Protein AF-A0A924G7X8-F1 (afdb_monomer)

Radius of gyration: 20.96 Å; Cα contacts (8 Å, |Δi|>4): 273; chains: 1; bounding box: 46×42×63 Å

Nearest PDB structures (foldseek):
  7snx-assembly1_A  TM=2.516E-01  e=4.516E-02  Oplophorus gracilirostris
  7snt-assembly2_B  TM=3.690E-01  e=1.046E+00  Oplophorus gracilirostris
  5ibo-assembly2_B  TM=2.591E-01  e=2.349E-01  Oplophorus gracilirostris
  7mjb-assembly1_A  TM=2.246E-01  e=2.231E-01  Oplophorus gracilirostris
  7vsx-assembly1_A  TM=2.845E-01  e=2.386E+00  Oplophorus gracilirostris

Secondary structure (DSSP, 8-state):
-HHHHHHHHHHHHHTS-S-TTTHHHHHHHHHHHHHHHHHHHTT--EEEEEEE-TTSPEEEEEEEEEEE-TTSSEEEEEEE-TTS-EEEEEEEEETTEEEEEEEE-SSEEEEEEEEE-TT--EEEEEEEEEETTTTEEEEEEEEEEE-TTS-EEEEEEEETT-

Mean predicted aligned error: 7.7 Å

Sequence (162 aa):
MKRSLFFILAVFFAMVANAQYYYNDILATEQTNINYKQLRNNKIKKIKAVSKDANNELIDGFSLLQELSNDGKKMQTTTATSDGVNAELTSYYSNDRIVRTEGKSVNVNTIVDYVYDAAGKLQSITSTSSDTIINGYSTEAHIWQYNNKGLPEQMLKIKNGT

Solvent-accessible surface area (backbone atoms only — not comparable to full-atom values): 8961 Å² total; per-residue (Å²): 110,77,72,61,53,53,51,54,54,51,56,61,54,64,72,70,70,82,58,77,75,69,50,49,63,57,52,52,52,49,50,51,24,52,51,53,47,51,32,59,77,69,67,55,44,71,48,77,50,73,44,60,50,99,84,71,46,79,44,83,43,44,39,36,41,36,41,42,43,95,89,53,40,39,33,44,35,43,38,37,37,69,88,70,54,53,39,39,36,40,39,31,40,55,96,77,31,70,39,33,36,42,36,38,44,93,51,41,41,35,40,36,41,45,41,58,50,97,90,66,49,75,37,34,40,40,39,38,38,38,31,70,85,78,72,40,75,48,37,41,35,42,38,52,41,62,45,98,89,68,47,82,73,47,70,51,76,36,50,73,89,97

pLDDT: mean 89.72, std 11.3, range [54.5, 98.75]

Structure (mmCIF, N/CA/C/O backbone):
data_AF-A0A924G7X8-F1
#
_entry.id   AF-A0A924G7X8-F1
#
loop_
_atom_site.group_PDB
_atom_site.id
_atom_site.type_symbol
_atom_site.label_atom_id
_atom_site.label_alt_id
_atom_site.label_comp_id
_atom_site.label_asym_id
_atom_site.label_entity_id
_atom_site.label_seq_id
_atom_site.pdbx_PDB_ins_code
_atom_site.Cartn_x
_atom_site.Cartn_y
_atom_site.Cartn_z
_atom_site.occupancy
_atom_site.B_iso_or_equiv
_atom_site.auth_seq_id
_atom_site.auth_comp_id
_atom_site.auth_asym_id
_atom_site.auth_atom_id
_atom_site.pdbx_PDB_model_num
ATOM 1 N N . MET A 1 1 ? 20.688 -21.396 42.745 1.00 57.75 1 MET A N 1
ATOM 2 C CA . MET A 1 1 ? 20.271 -19.980 42.592 1.00 57.75 1 MET A CA 1
ATOM 3 C C . MET A 1 1 ? 20.485 -19.433 41.179 1.00 57.75 1 MET A C 1
ATOM 5 O O . MET A 1 1 ? 19.496 -19.083 40.556 1.00 57.75 1 MET A O 1
ATOM 9 N N . LYS A 1 2 ? 21.707 -19.416 40.616 1.00 54.50 2 LYS A N 1
ATOM 10 C CA . LYS A 1 2 ? 21.962 -18.832 39.274 1.00 54.50 2 LYS A CA 1
ATOM 11 C C . LYS A 1 2 ? 21.174 -19.488 38.117 1.00 54.50 2 LYS A C 1
ATOM 13 O O . LYS A 1 2 ? 20.688 -18.785 37.242 1.00 54.50 2 LYS A O 1
ATOM 18 N N . ARG A 1 3 ? 20.983 -20.817 38.143 1.00 57.81 3 ARG A N 1
ATOM 19 C CA . ARG A 1 3 ? 20.204 -21.559 37.124 1.00 57.81 3 ARG A CA 1
ATOM 20 C C . ARG A 1 3 ? 18.691 -21.302 37.202 1.00 57.8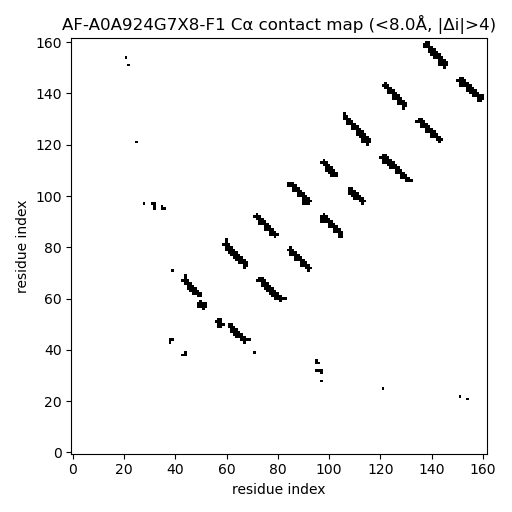1 3 ARG A C 1
ATOM 22 O O . ARG A 1 3 ? 18.038 -21.216 36.173 1.00 57.81 3 ARG A O 1
ATOM 29 N N . SER A 1 4 ? 18.153 -21.112 38.407 1.00 67.25 4 SER A N 1
ATOM 30 C CA . SER A 1 4 ? 16.733 -20.798 38.624 1.00 67.25 4 SER A CA 1
ATOM 31 C C . SER A 1 4 ? 16.386 -19.369 38.192 1.00 67.25 4 SER A C 1
ATOM 33 O O . SER A 1 4 ? 15.307 -19.137 37.664 1.00 67.25 4 SER A O 1
ATOM 35 N N . LEU A 1 5 ? 17.321 -18.423 38.352 1.00 70.81 5 LEU A N 1
ATOM 36 C CA . LEU A 1 5 ? 17.141 -17.033 37.919 1.00 70.81 5 LEU A CA 1
ATOM 37 C C . LEU A 1 5 ? 17.069 -16.910 36.387 1.00 70.81 5 LEU A C 1
ATOM 39 O O . LEU A 1 5 ? 16.258 -16.153 35.865 1.00 70.81 5 LEU A O 1
ATOM 43 N N . PHE A 1 6 ? 17.870 -17.704 35.669 1.00 73.06 6 PHE A N 1
ATOM 44 C CA . PHE A 1 6 ? 17.849 -17.750 34.204 1.00 73.06 6 PHE A CA 1
ATOM 45 C C . PHE A 1 6 ? 16.520 -18.300 33.663 1.00 73.06 6 PHE A C 1
ATOM 47 O O . PHE A 1 6 ? 15.993 -17.798 32.675 1.00 73.06 6 PHE A O 1
ATOM 54 N N . PHE A 1 7 ? 15.938 -19.286 34.354 1.00 73.06 7 PHE A N 1
ATOM 55 C CA . PHE A 1 7 ? 14.643 -19.865 33.993 1.00 73.06 7 PHE A CA 1
ATOM 56 C C . PHE A 1 7 ? 13.487 -18.871 34.179 1.00 73.06 7 PHE A C 1
ATOM 58 O O . PHE A 1 7 ? 12.624 -18.762 33.315 1.00 73.06 7 PHE A O 1
ATOM 65 N N . ILE A 1 8 ? 13.499 -18.092 35.268 1.00 76.31 8 ILE A N 1
ATOM 66 C CA . ILE A 1 8 ? 12.492 -17.047 35.517 1.00 76.31 8 ILE A CA 1
ATOM 67 C C . ILE A 1 8 ? 12.589 -15.940 34.458 1.00 76.31 8 ILE A C 1
ATOM 69 O O . ILE A 1 8 ? 11.570 -15.504 33.928 1.00 76.31 8 ILE A O 1
ATOM 73 N N . LEU A 1 9 ? 13.807 -15.530 34.089 1.00 75.12 9 LEU A N 1
ATOM 74 C CA . LEU A 1 9 ? 14.018 -14.508 33.062 1.00 75.12 9 LEU A CA 1
ATOM 75 C C . LEU A 1 9 ? 13.547 -14.969 31.669 1.00 75.12 9 LEU A C 1
ATOM 77 O O . LEU A 1 9 ? 12.968 -14.181 30.924 1.00 75.12 9 LEU A O 1
ATOM 81 N N . ALA A 1 10 ? 13.730 -16.252 31.340 1.00 72.81 10 ALA A N 1
ATOM 82 C CA . ALA A 1 10 ? 13.258 -16.836 30.084 1.00 72.81 10 ALA A CA 1
ATOM 83 C C . ALA A 1 10 ? 11.719 -16.893 29.990 1.00 72.81 10 ALA A C 1
ATOM 85 O O . ALA A 1 10 ? 11.160 -16.629 28.926 1.00 72.81 10 ALA A O 1
ATOM 86 N N . VAL A 1 11 ? 11.023 -17.168 31.101 1.00 73.56 11 VAL A N 1
ATOM 87 C CA . VAL A 1 11 ? 9.546 -17.184 31.151 1.00 73.56 11 VAL A CA 1
ATOM 88 C C . VAL A 1 11 ? 8.960 -15.780 30.960 1.00 73.56 11 VAL A C 1
ATOM 90 O O . VAL A 1 11 ? 7.969 -15.628 30.248 1.00 73.56 11 VAL A O 1
ATOM 93 N N . PHE A 1 12 ? 9.596 -14.741 31.513 1.00 67.88 12 PHE A N 1
ATOM 94 C CA . PHE A 1 12 ? 9.172 -13.354 31.284 1.00 67.88 12 PHE A CA 1
ATOM 95 C C . PHE A 1 12 ? 9.369 -12.904 29.830 1.00 67.88 12 PHE A C 1
ATOM 97 O O . PHE A 1 12 ? 8.535 -12.167 29.311 1.00 67.88 12 PHE A O 1
ATOM 104 N N . PHE A 1 13 ? 10.417 -13.374 29.146 1.00 65.38 13 PHE A N 1
ATOM 105 C CA . PHE A 1 13 ? 10.652 -13.043 27.735 1.00 65.38 13 PHE A CA 1
ATOM 106 C C . PHE A 1 13 ? 9.656 -13.725 26.785 1.00 65.38 13 PHE A C 1
ATOM 108 O O . PHE A 1 13 ? 9.237 -13.123 25.796 1.00 65.38 13 PHE A O 1
ATOM 115 N N . ALA A 1 14 ? 9.223 -14.950 27.101 1.00 63.50 14 ALA A N 1
ATOM 116 C CA . ALA A 1 14 ? 8.255 -15.689 26.289 1.00 63.50 14 ALA A CA 1
ATOM 117 C C . ALA A 1 14 ? 6.859 -15.032 26.250 1.00 63.50 14 ALA A C 1
ATOM 119 O O . ALA A 1 14 ? 6.125 -15.209 25.280 1.00 63.50 14 ALA A O 1
ATOM 120 N N . MET A 1 15 ? 6.497 -14.231 27.260 1.00 60.06 15 MET A N 1
ATOM 121 C CA . MET A 1 15 ? 5.211 -13.522 27.293 1.00 60.06 15 MET A CA 1
ATOM 122 C C . MET A 1 15 ? 5.153 -12.299 26.361 1.00 60.06 15 MET A C 1
ATOM 124 O O . MET A 1 15 ? 4.061 -11.882 25.984 1.00 60.06 15 MET A O 1
ATOM 128 N N . VAL A 1 16 ? 6.294 -11.737 25.942 1.00 60.91 16 VAL A N 1
ATOM 129 C CA . VAL A 1 16 ? 6.343 -10.489 25.144 1.00 60.91 16 VAL A CA 1
ATOM 130 C C . VAL A 1 16 ? 6.360 -10.755 23.627 1.00 60.91 16 VAL A C 1
ATOM 132 O O . VAL A 1 16 ? 6.211 -9.837 22.826 1.00 60.91 16 VAL A O 1
ATOM 135 N N . ALA A 1 17 ? 6.502 -12.012 23.200 1.00 57.59 17 ALA A N 1
ATOM 136 C CA . ALA A 1 17 ? 6.821 -12.363 21.812 1.00 57.59 17 ALA A CA 1
ATOM 137 C C . ALA A 1 17 ? 5.629 -12.407 20.822 1.00 57.59 17 ALA A C 1
ATOM 139 O O . ALA A 1 17 ? 5.801 -12.841 19.687 1.00 57.59 17 ALA A O 1
ATOM 140 N N . ASN A 1 18 ? 4.423 -11.962 21.196 1.00 55.31 18 ASN A N 1
ATOM 141 C CA . ASN A 1 18 ? 3.189 -12.302 20.460 1.00 55.31 18 ASN A CA 1
ATOM 142 C C . ASN A 1 18 ? 2.531 -11.181 19.624 1.00 55.31 18 ASN A C 1
ATOM 144 O O . ASN A 1 18 ? 1.349 -11.291 19.311 1.00 55.31 18 ASN A O 1
ATOM 148 N N . ALA A 1 19 ? 3.232 -10.110 19.226 1.00 55.47 19 ALA A N 1
ATOM 149 C CA . ALA A 1 19 ? 2.557 -8.995 18.528 1.00 55.47 19 ALA A CA 1
ATOM 150 C C . ALA A 1 19 ? 3.281 -8.387 17.318 1.00 55.47 19 ALA A C 1
ATOM 152 O O . ALA A 1 19 ? 2.784 -7.427 16.734 1.00 55.47 19 ALA A O 1
ATOM 153 N N . GLN A 1 20 ? 4.436 -8.910 16.907 1.00 57.53 20 GLN A N 1
ATOM 154 C CA . GLN A 1 20 ? 5.330 -8.156 16.018 1.00 57.53 20 GLN A CA 1
ATOM 155 C C . GLN A 1 20 ? 4.808 -7.987 14.578 1.00 57.53 20 GLN A C 1
ATOM 157 O O . GLN A 1 20 ? 5.179 -7.032 13.904 1.00 57.53 20 GLN A O 1
ATOM 162 N N . TYR A 1 21 ? 3.896 -8.850 14.122 1.00 59.91 21 TYR A N 1
ATOM 163 C CA . TYR A 1 21 ? 3.389 -8.811 12.746 1.00 59.91 21 TYR A CA 1
ATOM 164 C C . TYR A 1 21 ? 2.291 -7.761 12.509 1.00 59.91 21 TYR A C 1
ATOM 166 O O . TYR A 1 21 ? 2.147 -7.288 11.387 1.00 59.91 21 TYR A O 1
ATOM 174 N N . TYR A 1 22 ? 1.551 -7.345 13.543 1.00 68.12 22 TYR A N 1
ATOM 175 C CA . TYR A 1 22 ? 0.403 -6.433 13.391 1.00 68.12 22 TYR A CA 1
ATOM 176 C C . TYR A 1 22 ? 0.799 -4.958 13.300 1.00 68.12 22 TYR A C 1
ATOM 178 O O . TYR A 1 22 ? 0.030 -4.137 12.803 1.00 68.12 22 TYR A O 1
ATOM 186 N N . TYR A 1 23 ? 1.990 -4.623 13.798 1.00 81.88 23 TYR A N 1
ATOM 187 C CA . TYR A 1 23 ? 2.514 -3.260 13.769 1.00 81.88 23 TYR A CA 1
ATOM 188 C C . TYR A 1 23 ? 3.022 -2.861 12.389 1.00 81.88 23 TYR A C 1
ATOM 190 O O . TYR A 1 23 ? 3.013 -1.674 12.074 1.00 81.88 23 TYR A O 1
ATOM 198 N N . ASN A 1 24 ? 3.445 -3.823 11.565 1.00 87.94 24 ASN A N 1
ATOM 199 C CA . ASN A 1 24 ? 4.026 -3.527 10.258 1.00 87.94 24 ASN A CA 1
ATOM 200 C C . ASN A 1 24 ? 3.050 -2.768 9.363 1.00 87.94 24 ASN A C 1
ATOM 202 O O . ASN A 1 24 ? 3.449 -1.780 8.762 1.00 87.94 24 ASN A O 1
ATOM 206 N N . ASP A 1 25 ? 1.778 -3.157 9.337 1.00 92.12 25 ASP A N 1
ATOM 207 C CA . ASP A 1 25 ? 0.755 -2.465 8.552 1.00 92.12 25 ASP A CA 1
ATOM 208 C C . ASP A 1 25 ? 0.582 -1.009 8.993 1.00 92.12 25 ASP A C 1
ATOM 210 O O . ASP A 1 25 ? 0.581 -0.101 8.160 1.00 92.12 25 ASP A O 1
ATOM 214 N N . ILE A 1 26 ? 0.494 -0.775 10.306 1.00 93.62 26 ILE A N 1
ATOM 215 C CA . ILE A 1 26 ? 0.355 0.568 10.882 1.00 93.62 26 ILE A CA 1
ATOM 216 C C . ILE A 1 26 ? 1.588 1.412 10.539 1.00 93.62 26 ILE A C 1
ATOM 218 O O . ILE A 1 26 ? 1.453 2.498 9.975 1.00 93.62 26 ILE A O 1
ATOM 222 N N . LEU A 1 27 ? 2.785 0.902 10.838 1.00 93.44 27 LEU A N 1
ATOM 223 C CA . LEU A 1 27 ? 4.044 1.627 10.669 1.00 93.44 27 LEU A CA 1
ATOM 224 C C . LEU A 1 27 ? 4.382 1.864 9.193 1.00 93.44 27 LEU A C 1
ATOM 226 O O . LEU A 1 27 ? 4.793 2.962 8.826 1.00 93.44 27 LEU A O 1
ATOM 230 N N . ALA A 1 28 ? 4.180 0.875 8.322 1.00 94.44 28 ALA A N 1
ATOM 231 C CA . ALA A 1 28 ? 4.426 1.017 6.889 1.00 94.44 28 ALA A CA 1
ATOM 232 C C . ALA A 1 28 ? 3.442 2.004 6.244 1.00 94.44 28 ALA A C 1
ATOM 234 O O . ALA A 1 28 ? 3.833 2.815 5.398 1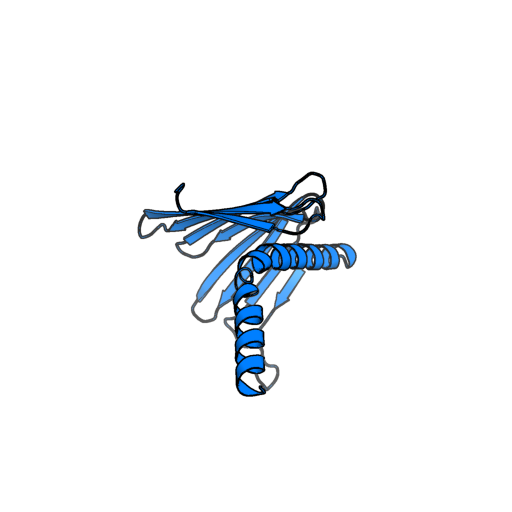.00 94.44 28 ALA A O 1
ATOM 235 N N . THR A 1 29 ? 2.175 1.988 6.670 1.00 96.25 29 THR A N 1
ATOM 236 C CA . THR A 1 29 ? 1.169 2.960 6.219 1.00 96.25 29 THR A CA 1
ATOM 237 C C . THR A 1 29 ? 1.516 4.369 6.697 1.00 96.25 29 THR A C 1
ATOM 239 O O . THR A 1 29 ? 1.441 5.329 5.927 1.00 96.25 29 THR A O 1
ATOM 242 N N . GLU A 1 30 ? 1.952 4.516 7.948 1.00 95.81 30 GLU A N 1
ATOM 243 C CA . GLU A 1 30 ? 2.423 5.794 8.478 1.00 95.81 30 GLU A CA 1
ATOM 244 C C . GLU A 1 30 ? 3.641 6.310 7.705 1.00 95.81 30 GLU A C 1
ATOM 246 O O . GLU A 1 30 ? 3.636 7.455 7.247 1.00 95.81 30 GLU A O 1
ATOM 251 N N . GLN A 1 31 ? 4.637 5.457 7.463 1.00 97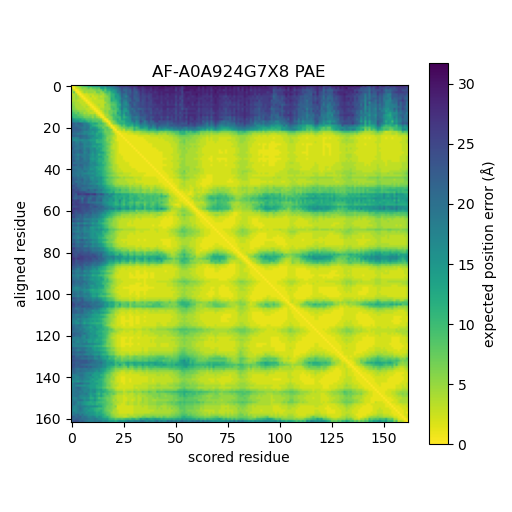.12 31 GLN A N 1
ATOM 252 C CA . GLN A 1 31 ? 5.815 5.810 6.675 1.00 97.12 31 GLN A CA 1
ATOM 253 C C . GLN A 1 31 ? 5.443 6.224 5.246 1.00 97.12 31 GLN A C 1
ATOM 255 O O . GLN A 1 31 ? 5.988 7.193 4.716 1.00 97.12 31 GLN A O 1
ATOM 260 N N . THR A 1 32 ? 4.475 5.542 4.632 1.00 97.31 32 THR A N 1
ATOM 261 C CA . THR A 1 32 ? 3.940 5.908 3.313 1.00 97.31 32 THR A CA 1
ATOM 262 C C . THR A 1 32 ? 3.357 7.321 3.323 1.00 97.31 32 THR A C 1
ATOM 264 O O . THR A 1 32 ? 3.649 8.124 2.435 1.00 97.31 32 THR A O 1
ATOM 267 N N . ASN A 1 33 ? 2.586 7.661 4.357 1.00 98.00 33 ASN A N 1
ATOM 268 C CA . ASN A 1 33 ? 2.003 8.992 4.518 1.00 98.00 33 ASN A CA 1
ATOM 269 C C . ASN A 1 33 ? 3.073 10.063 4.775 1.00 98.00 33 ASN A C 1
ATOM 271 O O . ASN A 1 33 ? 2.983 11.165 4.231 1.00 98.00 33 ASN A O 1
ATOM 275 N N . ILE A 1 34 ? 4.102 9.748 5.567 1.00 98.19 34 ILE A N 1
ATOM 276 C CA . ILE A 1 34 ? 5.250 10.634 5.806 1.00 98.19 34 ILE A CA 1
ATOM 277 C C . ILE A 1 34 ? 5.974 10.928 4.489 1.00 98.19 34 ILE A C 1
ATOM 279 O O . ILE A 1 34 ? 6.179 12.097 4.158 1.00 98.19 34 ILE A O 1
ATOM 283 N N . ASN A 1 35 ? 6.297 9.895 3.710 1.00 97.00 35 ASN A N 1
ATOM 284 C CA . ASN A 1 35 ? 6.977 10.046 2.426 1.00 97.00 35 ASN A CA 1
ATOM 285 C C . ASN A 1 35 ? 6.142 10.897 1.463 1.00 97.00 35 ASN A C 1
ATOM 287 O O . ASN A 1 35 ? 6.644 11.864 0.898 1.00 97.00 35 ASN A O 1
ATOM 291 N N . TYR A 1 36 ? 4.844 10.608 1.332 1.00 98.00 36 TYR A N 1
ATOM 292 C CA . TYR A 1 36 ? 3.938 11.399 0.498 1.00 98.00 36 TYR A CA 1
ATOM 293 C C . TYR A 1 36 ? 3.927 12.886 0.898 1.00 98.00 36 TYR A C 1
ATOM 295 O O . TYR A 1 36 ? 4.072 13.765 0.044 1.00 98.00 36 TYR A O 1
ATOM 303 N N . LYS A 1 37 ? 3.831 13.190 2.199 1.00 97.56 37 LYS A N 1
ATOM 304 C CA . LYS A 1 37 ? 3.888 14.573 2.702 1.00 97.56 37 LYS A CA 1
ATOM 305 C C . LYS A 1 37 ? 5.211 15.250 2.362 1.00 97.56 37 LYS A C 1
ATOM 307 O O . LYS A 1 37 ? 5.214 16.414 1.970 1.00 97.56 37 LYS A O 1
ATOM 312 N N . GLN A 1 38 ? 6.331 14.536 2.464 1.00 97.25 38 GLN A N 1
ATOM 313 C CA . GLN A 1 38 ? 7.633 15.066 2.059 1.00 97.25 38 GLN A CA 1
ATOM 314 C C . GLN A 1 38 ? 7.659 15.411 0.567 1.00 97.25 38 GLN A C 1
ATOM 316 O O . GLN A 1 38 ? 8.128 16.492 0.212 1.00 97.25 38 GLN A O 1
ATOM 321 N N . LEU A 1 39 ? 7.106 14.559 -0.300 1.00 96.81 39 LEU A N 1
ATOM 322 C CA . LEU A 1 39 ? 7.006 14.857 -1.732 1.00 96.81 39 LEU A CA 1
ATOM 323 C C . LEU A 1 39 ? 6.175 16.122 -1.984 1.00 96.81 39 LEU A C 1
ATOM 325 O O . LEU A 1 39 ? 6.624 17.017 -2.703 1.00 96.81 39 LEU A O 1
ATOM 329 N N . ARG A 1 40 ? 5.007 16.241 -1.337 1.00 96.06 40 ARG A N 1
ATOM 330 C CA . ARG A 1 40 ? 4.129 17.421 -1.436 1.00 96.06 40 ARG A CA 1
ATOM 331 C C . ARG A 1 40 ? 4.824 18.697 -0.968 1.00 96.06 40 ARG A C 1
ATOM 333 O O . ARG A 1 40 ? 4.821 19.688 -1.698 1.00 96.06 40 ARG A O 1
ATOM 340 N N . ASN A 1 41 ? 5.453 18.660 0.205 1.00 96.81 41 ASN A N 1
ATOM 341 C CA . ASN A 1 41 ? 6.136 19.810 0.800 1.00 96.81 41 ASN A CA 1
ATOM 342 C C . ASN A 1 41 ? 7.298 20.301 -0.073 1.00 96.81 41 ASN A C 1
ATOM 344 O O . ASN A 1 41 ? 7.500 21.505 -0.214 1.00 96.81 41 ASN A O 1
ATOM 348 N N . ASN A 1 42 ? 8.015 19.376 -0.716 1.00 97.19 42 ASN A N 1
ATOM 349 C CA . ASN A 1 42 ? 9.123 19.688 -1.620 1.00 97.19 42 ASN A CA 1
ATOM 350 C C . ASN A 1 42 ? 8.685 19.899 -3.079 1.00 97.19 42 ASN A C 1
ATOM 352 O O . ASN A 1 42 ? 9.531 20.090 -3.949 1.00 97.19 42 ASN A O 1
ATOM 356 N N . LYS A 1 43 ? 7.374 19.880 -3.367 1.00 96.19 43 LYS A N 1
ATOM 357 C CA . LYS A 1 43 ? 6.799 20.045 -4.716 1.00 96.19 43 LYS A CA 1
ATOM 358 C C . LYS A 1 43 ? 7.344 19.031 -5.736 1.00 96.19 43 LYS A C 1
ATOM 360 O O . LYS A 1 43 ? 7.401 19.319 -6.932 1.00 96.19 43 LYS A O 1
ATOM 365 N N . ILE A 1 44 ? 7.722 17.840 -5.273 1.00 96.38 44 ILE A N 1
ATOM 366 C CA . ILE A 1 44 ? 8.198 16.753 -6.129 1.00 96.38 44 ILE A CA 1
ATOM 367 C C . ILE A 1 44 ? 6.989 16.132 -6.825 1.00 96.38 44 ILE A C 1
ATOM 369 O O . ILE A 1 44 ? 6.067 15.646 -6.174 1.00 96.38 44 ILE A O 1
ATOM 373 N N . LYS A 1 45 ? 6.998 16.151 -8.161 1.00 95.50 45 LYS A N 1
ATOM 374 C CA . LYS A 1 45 ? 5.920 15.589 -8.994 1.00 95.50 45 LYS A CA 1
ATOM 375 C C . LYS A 1 45 ? 6.303 14.310 -9.724 1.00 95.50 45 LYS A C 1
ATOM 377 O O . LYS A 1 45 ? 5.423 13.593 -10.181 1.00 95.50 45 LYS A O 1
ATOM 382 N N . LYS A 1 46 ? 7.601 14.052 -9.874 1.00 97.38 46 LYS A N 1
ATOM 383 C CA . LYS A 1 46 ? 8.115 12.945 -10.673 1.00 97.38 46 LYS A CA 1
ATOM 384 C C . LYS A 1 46 ? 9.368 12.372 -10.032 1.00 97.38 46 LYS A C 1
ATOM 386 O O . LYS A 1 46 ? 10.277 13.126 -9.692 1.00 97.38 46 LYS A O 1
ATOM 391 N N . ILE A 1 47 ? 9.409 11.054 -9.896 1.00 96.19 47 ILE A N 1
ATOM 392 C CA . ILE A 1 47 ? 10.568 10.293 -9.426 1.00 96.19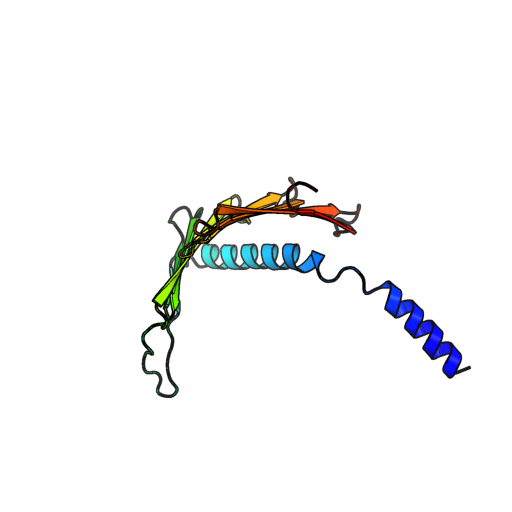 47 ILE A CA 1
ATOM 393 C C . ILE A 1 47 ? 10.892 9.268 -10.505 1.00 96.19 47 ILE A C 1
ATOM 395 O O . ILE A 1 47 ? 10.002 8.567 -10.977 1.00 96.19 47 ILE A O 1
ATOM 399 N N . LYS A 1 48 ? 12.159 9.194 -10.912 1.00 95.31 48 LYS A N 1
ATOM 400 C CA . LYS A 1 48 ? 12.643 8.203 -11.875 1.00 95.31 48 LYS A CA 1
ATOM 401 C C . LYS A 1 48 ? 13.828 7.466 -11.269 1.00 95.31 48 LYS A C 1
ATOM 403 O O . LYS A 1 48 ? 14.804 8.111 -10.894 1.00 95.31 48 LYS A O 1
ATOM 408 N N . ALA A 1 49 ? 13.756 6.142 -11.221 1.00 92.25 49 ALA A N 1
ATOM 409 C CA . ALA A 1 49 ? 14.896 5.290 -10.915 1.00 92.25 49 ALA A CA 1
ATOM 410 C C . ALA A 1 49 ? 15.325 4.522 -12.170 1.00 92.25 49 ALA A C 1
ATOM 412 O O . ALA A 1 49 ? 14.491 4.074 -12.960 1.00 92.25 49 ALA A O 1
ATOM 413 N N . VAL A 1 50 ? 16.638 4.409 -12.347 1.00 88.31 50 VAL A N 1
ATOM 414 C CA . VAL A 1 50 ? 17.297 3.693 -13.445 1.00 88.31 50 VAL A CA 1
ATOM 415 C C . VAL A 1 50 ? 18.427 2.854 -12.868 1.00 88.31 50 VAL A C 1
ATOM 417 O O . VAL A 1 50 ? 19.000 3.224 -11.842 1.00 88.31 50 VAL A O 1
ATOM 420 N N . SER A 1 51 ? 18.741 1.739 -13.522 1.00 88.94 51 SER A N 1
ATOM 421 C CA . SER A 1 51 ? 19.865 0.894 -13.129 1.00 88.94 51 SER A CA 1
ATOM 422 C C . SER A 1 51 ? 21.142 1.351 -13.827 1.00 88.94 51 SER A C 1
ATOM 424 O O . SER A 1 51 ? 21.104 1.781 -14.983 1.00 88.94 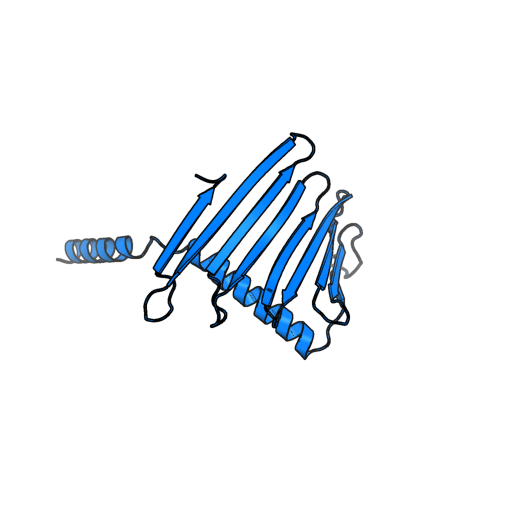51 SER A O 1
ATOM 426 N N . LYS A 1 52 ? 22.265 1.276 -13.113 1.00 89.56 52 LYS A N 1
ATOM 427 C CA . LYS A 1 52 ? 23.589 1.579 -13.647 1.00 89.56 52 LYS A CA 1
ATOM 428 C C . LYS A 1 52 ? 24.593 0.514 -13.243 1.00 89.56 52 LYS A C 1
ATOM 430 O O . LYS A 1 52 ? 24.478 -0.051 -12.157 1.00 89.56 52 LYS A O 1
ATOM 435 N N . ASP A 1 53 ? 25.562 0.259 -14.109 1.00 88.56 53 ASP A N 1
ATOM 436 C CA . ASP A 1 53 ? 26.653 -0.671 -13.839 1.00 88.56 53 ASP A CA 1
ATOM 437 C C . ASP A 1 53 ? 27.774 -0.027 -12.994 1.00 88.56 53 ASP A C 1
ATOM 439 O O . ASP A 1 53 ? 27.687 1.129 -12.563 1.00 88.56 53 ASP A O 1
ATOM 443 N N . ALA A 1 54 ? 28.851 -0.781 -12.753 1.00 91.88 54 ALA A N 1
ATOM 444 C CA . ALA A 1 54 ? 30.017 -0.300 -12.008 1.00 91.88 54 ALA A CA 1
ATOM 445 C C . ALA A 1 54 ? 30.749 0.871 -12.697 1.00 91.88 54 ALA A C 1
ATOM 447 O O . ALA A 1 54 ? 31.471 1.612 -12.032 1.00 91.88 54 ALA A O 1
ATOM 448 N N . ASN A 1 55 ? 30.538 1.058 -14.002 1.00 92.31 55 ASN A N 1
ATOM 449 C CA . ASN A 1 55 ? 31.107 2.135 -14.805 1.00 92.31 55 ASN A CA 1
ATOM 450 C C . ASN A 1 55 ? 30.145 3.327 -14.956 1.00 92.31 55 ASN A C 1
ATOM 452 O O . ASN A 1 55 ? 30.456 4.277 -15.674 1.00 92.31 55 ASN A O 1
ATOM 456 N N . ASN A 1 56 ? 29.007 3.320 -14.244 1.00 87.62 56 ASN A N 1
ATOM 457 C CA . ASN A 1 56 ? 27.957 4.340 -14.295 1.00 87.62 56 ASN A CA 1
ATOM 458 C C . ASN A 1 56 ? 27.227 4.415 -15.657 1.00 87.62 56 ASN A C 1
ATOM 460 O O . ASN A 1 56 ? 26.542 5.410 -15.934 1.00 87.62 56 ASN A O 1
ATOM 464 N N . GLU A 1 57 ? 27.323 3.362 -16.470 1.00 89.38 57 GLU A N 1
ATOM 465 C CA . GLU A 1 57 ? 26.564 3.180 -17.708 1.00 89.38 57 GLU A CA 1
ATOM 466 C C . GLU A 1 57 ? 25.157 2.666 -17.400 1.00 89.38 57 GLU A C 1
ATOM 468 O O . GLU A 1 57 ? 24.945 1.930 -16.437 1.00 89.38 57 GLU A O 1
ATOM 473 N N . LEU A 1 58 ? 24.167 3.089 -18.192 1.00 87.69 58 LEU A N 1
ATOM 474 C CA . LEU A 1 58 ? 22.782 2.667 -17.996 1.00 87.69 58 LEU A CA 1
ATOM 475 C C . LEU A 1 58 ? 22.624 1.194 -18.370 1.00 87.69 58 LEU A C 1
ATOM 477 O O . LEU A 1 58 ? 22.981 0.787 -19.471 1.00 87.69 58 LEU A O 1
ATOM 481 N N . ILE A 1 59 ? 22.031 0.425 -17.462 1.00 84.75 59 ILE A N 1
ATOM 482 C CA . ILE A 1 59 ? 21.611 -0.944 -17.745 1.00 84.75 59 ILE A CA 1
ATOM 483 C C . ILE A 1 59 ? 20.163 -0.890 -18.223 1.00 84.75 59 ILE A C 1
ATOM 485 O O . ILE A 1 59 ? 19.270 -0.463 -17.481 1.00 84.75 59 ILE A O 1
ATOM 489 N N . ASP A 1 60 ? 19.938 -1.340 -19.453 1.00 81.12 60 ASP A N 1
ATOM 490 C CA . ASP A 1 60 ? 18.599 -1.451 -20.017 1.00 81.12 60 ASP A CA 1
ATOM 491 C C . ASP A 1 60 ? 17.755 -2.505 -19.288 1.00 81.12 60 ASP A C 1
ATOM 493 O O . ASP A 1 60 ? 18.246 -3.488 -18.730 1.00 81.12 60 ASP A O 1
ATOM 497 N N . GLY A 1 61 ? 16.442 -2.288 -19.306 1.00 82.19 61 GLY A N 1
ATOM 498 C CA . GLY A 1 61 ? 15.457 -3.242 -18.807 1.00 82.19 61 GLY A CA 1
ATOM 499 C C . GLY A 1 61 ? 14.881 -2.918 -17.431 1.00 82.19 61 GLY A C 1
ATOM 500 O O . GLY A 1 61 ? 13.733 -3.264 -17.197 1.00 82.19 61 GLY A O 1
ATOM 501 N N . PHE A 1 62 ? 15.576 -2.194 -16.546 1.00 89.06 62 PHE A N 1
ATOM 502 C CA . PHE A 1 62 ? 14.952 -1.696 -15.309 1.00 89.06 62 PHE A CA 1
ATOM 503 C C . PHE A 1 62 ? 14.539 -0.231 -15.424 1.00 89.06 62 PHE A C 1
ATOM 505 O O . PHE A 1 62 ? 15.362 0.650 -15.690 1.00 89.06 62 PHE A O 1
ATOM 512 N N . SER A 1 63 ? 13.278 0.053 -15.112 1.00 90.50 63 SER A N 1
ATOM 513 C CA . SER A 1 63 ? 12.838 1.417 -14.848 1.00 90.50 63 SER A CA 1
ATOM 514 C C . SER A 1 63 ? 11.746 1.455 -13.792 1.00 90.50 63 SER A C 1
ATOM 516 O O . SER A 1 63 ? 10.884 0.580 -13.733 1.00 90.50 63 SER A O 1
ATOM 518 N N . LEU A 1 64 ? 11.773 2.504 -12.977 1.00 94.31 64 LEU A N 1
ATOM 519 C CA . LEU A 1 64 ? 10.671 2.862 -12.098 1.00 94.31 64 LEU A CA 1
ATOM 520 C C . LEU A 1 64 ? 10.360 4.337 -12.302 1.00 94.31 64 LEU A C 1
ATOM 522 O O . LEU A 1 64 ? 11.248 5.190 -12.228 1.00 94.31 64 LEU A O 1
ATOM 526 N N . LEU A 1 65 ? 9.094 4.632 -12.561 1.00 96.25 65 LEU A N 1
ATOM 527 C CA . LEU A 1 65 ? 8.579 5.978 -12.739 1.00 96.25 65 LEU A CA 1
ATOM 528 C C . LEU A 1 65 ? 7.427 6.187 -11.764 1.00 96.25 65 LEU A C 1
ATOM 530 O O . LEU A 1 65 ? 6.461 5.439 -11.810 1.00 96.25 65 LEU A O 1
ATOM 534 N N . GLN A 1 66 ? 7.517 7.203 -10.908 1.00 97.56 66 GLN A N 1
ATOM 535 C CA . GLN A 1 66 ? 6.396 7.659 -10.087 1.00 97.56 66 GLN A CA 1
ATOM 536 C C . GLN A 1 66 ? 5.994 9.064 -10.496 1.00 97.56 66 GLN A C 1
ATOM 538 O O . GLN A 1 66 ? 6.850 9.945 -10.589 1.00 97.56 66 GLN A O 1
ATOM 543 N N . GLU A 1 67 ? 4.703 9.286 -10.703 1.00 98.12 67 GLU A N 1
ATOM 544 C CA . GLU A 1 67 ? 4.141 10.568 -11.109 1.00 98.12 67 GLU A CA 1
ATOM 545 C C . GLU A 1 67 ? 2.965 10.933 -10.208 1.00 98.12 67 GLU A C 1
ATOM 547 O O . GLU A 1 67 ? 1.992 10.190 -10.080 1.00 98.12 67 GLU A O 1
ATOM 552 N N . LEU A 1 68 ? 3.075 12.090 -9.559 1.00 98.00 68 LEU A N 1
ATOM 553 C CA . LEU A 1 68 ? 2.060 12.645 -8.677 1.00 98.00 68 LEU A CA 1
ATOM 554 C C . LEU A 1 68 ? 1.204 13.649 -9.454 1.00 98.00 68 LEU A C 1
ATOM 556 O O . LEU A 1 68 ? 1.725 14.574 -10.084 1.00 98.00 68 LEU A O 1
ATOM 560 N N . SER A 1 69 ? -0.116 13.485 -9.385 1.00 96.94 69 SER A N 1
ATOM 561 C CA . SER A 1 69 ? -1.079 14.382 -10.020 1.00 96.94 69 SER A CA 1
ATOM 562 C C . SER A 1 69 ? -0.946 15.819 -9.502 1.00 96.94 69 SER A C 1
ATOM 564 O O . SER A 1 69 ? -0.449 16.075 -8.407 1.00 96.94 69 SER A O 1
ATOM 566 N N . ASN A 1 70 ? -1.423 16.798 -10.275 1.00 93.38 70 ASN A N 1
ATOM 567 C CA . ASN A 1 70 ? -1.314 18.210 -9.888 1.00 93.38 70 ASN A CA 1
ATOM 568 C C . ASN A 1 70 ? -2.123 18.563 -8.628 1.00 93.38 70 ASN A C 1
ATOM 570 O O . ASN A 1 70 ? -1.689 19.404 -7.846 1.00 93.38 70 ASN A O 1
ATOM 574 N N . ASP A 1 71 ? -3.269 17.912 -8.414 1.00 94.38 71 ASP A N 1
ATOM 575 C CA . ASP A 1 71 ? -4.031 17.999 -7.159 1.00 94.38 71 ASP A CA 1
ATOM 576 C C . ASP A 1 71 ? -3.413 17.139 -6.032 1.00 94.38 71 ASP A C 1
ATOM 578 O O . ASP A 1 71 ? -3.784 17.255 -4.860 1.00 94.38 71 ASP A O 1
ATOM 582 N N . GLY A 1 72 ? -2.448 16.292 -6.405 1.00 95.31 72 GLY A N 1
ATOM 583 C CA . GLY A 1 72 ? -1.756 15.260 -5.643 1.00 95.31 72 GLY A CA 1
ATOM 584 C C . GLY A 1 72 ? -2.669 14.278 -4.922 1.00 95.31 72 GLY A C 1
ATOM 585 O O . GLY A 1 72 ? -2.277 13.720 -3.906 1.00 95.31 72 GLY A O 1
ATOM 586 N N . LYS A 1 73 ? -3.878 14.056 -5.442 1.00 97.06 73 LYS A N 1
ATOM 587 C CA . LYS A 1 73 ? -4.785 13.010 -4.956 1.00 97.06 73 LYS A CA 1
ATOM 588 C C . LYS A 1 73 ? -4.432 11.628 -5.496 1.00 97.06 73 LYS A C 1
ATOM 590 O O . LYS A 1 73 ? -4.940 10.638 -4.982 1.00 97.06 73 LYS A O 1
ATOM 595 N N . LYS A 1 74 ? -3.590 11.549 -6.528 1.00 98.12 74 LYS A N 1
ATOM 596 C CA . LYS A 1 74 ? -3.226 10.303 -7.202 1.00 98.12 74 LYS A CA 1
ATOM 597 C C . LYS A 1 74 ? -1.731 10.268 -7.496 1.00 98.12 74 LYS A C 1
ATOM 599 O O . LYS A 1 74 ? -1.196 11.204 -8.083 1.00 98.12 74 LYS A O 1
ATOM 604 N N . MET A 1 75 ? -1.077 9.173 -7.133 1.00 98.31 75 MET A N 1
ATOM 605 C CA . MET A 1 75 ? 0.294 8.860 -7.526 1.00 98.31 75 MET A CA 1
ATOM 606 C C . MET A 1 75 ? 0.288 7.577 -8.349 1.00 98.31 75 MET A C 1
ATOM 608 O O . MET A 1 75 ? -0.170 6.546 -7.865 1.00 98.31 75 MET A O 1
ATOM 612 N N . GLN A 1 76 ? 0.783 7.634 -9.580 1.00 98.19 76 GLN A N 1
ATOM 613 C CA . GLN A 1 76 ? 0.956 6.457 -10.426 1.00 98.19 76 GLN A CA 1
ATOM 614 C C . GLN A 1 76 ? 2.415 6.023 -10.380 1.00 98.19 76 GLN A C 1
ATOM 616 O O . GLN A 1 76 ? 3.302 6.853 -10.535 1.00 98.19 76 GLN A O 1
ATOM 621 N N . THR A 1 77 ? 2.660 4.741 -10.143 1.00 97.69 77 THR A N 1
ATOM 622 C CA . THR A 1 77 ? 3.977 4.111 -10.207 1.00 97.69 77 THR A CA 1
ATOM 623 C C . THR A 1 77 ? 3.956 3.060 -11.302 1.00 97.69 77 THR A C 1
ATOM 625 O O . THR A 1 77 ? 3.109 2.172 -11.272 1.00 97.69 77 THR A O 1
ATOM 628 N N . THR A 1 78 ? 4.889 3.142 -12.237 1.00 95.69 78 THR A N 1
ATOM 629 C CA . THR A 1 78 ? 5.103 2.137 -13.277 1.00 95.69 78 THR A CA 1
ATOM 630 C C . THR A 1 78 ? 6.485 1.544 -13.083 1.00 95.69 78 THR A C 1
ATOM 632 O O . THR A 1 78 ? 7.470 2.282 -13.004 1.00 95.69 78 THR A O 1
ATOM 635 N N . THR A 1 79 ? 6.549 0.221 -13.011 1.00 94.06 79 THR A N 1
ATOM 636 C CA . THR A 1 79 ? 7.791 -0.538 -12.892 1.00 94.06 79 THR A CA 1
ATOM 637 C C . THR A 1 79 ? 7.911 -1.461 -14.091 1.00 94.06 79 THR A C 1
ATOM 639 O O . THR A 1 79 ? 6.972 -2.192 -14.398 1.00 94.06 79 THR A O 1
ATOM 642 N N . ALA A 1 80 ? 9.074 -1.437 -14.730 1.00 90.38 80 ALA A N 1
ATOM 643 C CA . ALA A 1 80 ? 9.466 -2.379 -15.765 1.00 90.38 80 ALA A CA 1
ATOM 644 C C . ALA A 1 80 ? 10.773 -3.056 -15.349 1.00 90.38 80 ALA A C 1
ATOM 646 O O . ALA A 1 80 ? 11.683 -2.386 -14.843 1.00 90.38 80 ALA A O 1
ATOM 647 N N . THR A 1 81 ? 10.857 -4.364 -15.553 1.00 86.50 81 THR A N 1
ATOM 648 C CA . THR A 1 81 ? 12.058 -5.172 -15.311 1.00 86.50 81 THR A CA 1
ATOM 649 C C . THR A 1 81 ? 12.581 -5.787 -16.608 1.00 86.50 81 THR A C 1
ATOM 651 O O . THR A 1 81 ? 11.891 -5.845 -17.628 1.00 86.50 81 THR A O 1
ATOM 654 N N . SER A 1 82 ? 13.847 -6.214 -16.589 1.00 82.38 82 SER A N 1
ATOM 655 C CA . SER A 1 82 ? 14.580 -6.657 -17.784 1.00 82.38 82 SER A CA 1
ATOM 656 C C . SER A 1 82 ? 14.036 -7.943 -18.407 1.00 82.38 82 SER A C 1
ATOM 658 O O . SER A 1 82 ? 14.287 -8.210 -19.578 1.00 82.38 82 SER A O 1
ATOM 660 N N . ASP A 1 83 ? 13.265 -8.715 -17.648 1.00 82.44 83 ASP A N 1
ATOM 661 C CA . ASP A 1 83 ? 12.513 -9.893 -18.086 1.00 82.44 83 ASP A CA 1
ATOM 662 C C . ASP A 1 83 ? 11.173 -9.547 -18.769 1.00 82.44 83 ASP A C 1
ATOM 664 O O . ASP A 1 83 ? 10.426 -10.444 -19.157 1.00 82.44 83 ASP A O 1
ATOM 668 N N . GLY A 1 84 ? 10.863 -8.257 -18.944 1.00 77.50 84 GLY A N 1
ATOM 669 C CA . GLY A 1 84 ? 9.649 -7.780 -19.608 1.00 77.50 84 GLY A CA 1
ATOM 670 C C . GLY A 1 84 ? 8.415 -7.728 -18.706 1.00 77.50 84 GLY A C 1
ATOM 671 O O . GLY A 1 84 ? 7.320 -7.429 -19.193 1.00 77.50 84 GLY A O 1
ATOM 672 N N . VAL A 1 85 ? 8.561 -7.989 -17.401 1.00 81.44 85 VAL A N 1
ATOM 673 C CA . VAL A 1 85 ? 7.462 -7.837 -16.445 1.00 81.44 85 VAL A CA 1
ATOM 674 C C . VAL A 1 85 ? 7.199 -6.351 -16.215 1.00 81.44 85 VAL A C 1
ATOM 676 O O . VAL A 1 85 ? 8.083 -5.578 -15.849 1.00 81.44 85 VAL A O 1
ATOM 679 N N . ASN A 1 86 ? 5.946 -5.957 -16.432 1.00 88.94 86 ASN A N 1
ATOM 680 C CA . ASN A 1 86 ? 5.461 -4.614 -16.158 1.00 88.94 86 ASN A CA 1
ATOM 681 C C . ASN A 1 86 ? 4.415 -4.671 -15.048 1.00 88.94 86 ASN A C 1
ATOM 683 O O . ASN A 1 86 ? 3.514 -5.516 -15.069 1.00 88.94 86 ASN A O 1
ATOM 687 N N . ALA A 1 87 ? 4.534 -3.758 -14.092 1.00 93.31 87 ALA A N 1
ATOM 688 C CA . ALA A 1 87 ? 3.572 -3.583 -13.019 1.00 93.31 87 ALA A CA 1
ATOM 689 C C . ALA A 1 87 ? 3.216 -2.106 -12.870 1.00 93.31 87 ALA A C 1
ATOM 691 O O . ALA A 1 87 ? 4.072 -1.223 -12.956 1.00 93.31 87 ALA A O 1
ATOM 692 N N . GLU A 1 88 ? 1.943 -1.850 -12.607 1.00 96.50 88 GLU A N 1
ATOM 693 C CA . GLU A 1 88 ? 1.427 -0.528 -12.293 1.00 96.50 88 GLU A CA 1
ATOM 694 C C . GLU A 1 88 ? 0.855 -0.523 -10.881 1.00 96.50 88 GLU A C 1
ATOM 696 O O . GLU A 1 88 ? 0.186 -1.463 -10.458 1.00 96.50 88 GLU A O 1
ATOM 701 N N . LEU A 1 89 ? 1.095 0.559 -10.152 1.00 98.06 89 LEU A N 1
ATOM 702 C CA . LEU A 1 89 ? 0.497 0.822 -8.854 1.00 98.06 89 LEU A CA 1
ATOM 703 C C . LEU A 1 89 ? -0.054 2.241 -8.857 1.00 98.06 89 LEU A C 1
ATOM 705 O O . LEU A 1 89 ? 0.693 3.206 -9.006 1.00 98.06 89 LEU A O 1
ATOM 709 N N . THR A 1 90 ? -1.357 2.378 -8.658 1.00 98.56 90 THR A N 1
ATOM 710 C CA . THR A 1 90 ? -1.989 3.671 -8.416 1.00 98.56 90 THR A CA 1
ATOM 711 C C . THR A 1 90 ? -2.302 3.816 -6.935 1.00 98.56 90 THR A C 1
ATOM 713 O O . THR A 1 90 ? -3.089 3.046 -6.399 1.00 98.56 90 THR A O 1
ATOM 716 N N . SER A 1 91 ? -1.733 4.826 -6.285 1.00 98.62 91 SER A N 1
ATOM 717 C CA . SER A 1 91 ? -2.038 5.200 -4.902 1.00 98.62 91 SER A CA 1
ATOM 718 C C . SER A 1 91 ? -2.933 6.434 -4.877 1.00 98.62 91 SER A C 1
ATOM 720 O O . SER A 1 91 ? -2.627 7.443 -5.516 1.00 98.62 91 SER A O 1
ATOM 722 N N . TYR A 1 92 ? -4.018 6.372 -4.114 1.00 98.75 92 TYR A N 1
ATOM 723 C CA . TYR A 1 92 ? -4.967 7.462 -3.923 1.00 98.75 92 TYR A CA 1
ATOM 724 C C . TYR A 1 92 ? -4.821 8.045 -2.524 1.00 98.75 92 TYR A C 1
ATOM 726 O O . TYR A 1 92 ? -4.708 7.308 -1.541 1.00 98.75 92 TYR A O 1
ATOM 734 N N . TYR A 1 93 ? -4.865 9.371 -2.440 1.00 98.44 93 TYR A N 1
ATOM 735 C CA . TYR A 1 93 ? -4.659 10.117 -1.208 1.00 98.44 93 TYR A CA 1
ATOM 736 C C . TYR A 1 93 ? -5.835 11.043 -0.908 1.00 98.44 93 TYR A C 1
ATOM 738 O O . TYR A 1 93 ? -6.381 11.704 -1.792 1.00 98.44 93 TYR A O 1
ATOM 746 N N . SER A 1 94 ? -6.183 11.133 0.372 1.00 97.44 94 SER A N 1
ATOM 747 C CA . SER A 1 94 ? -7.138 12.096 0.914 1.00 97.44 94 SER A CA 1
ATOM 748 C C . SER A 1 94 ? -6.632 12.597 2.261 1.00 97.44 94 SER A C 1
ATOM 750 O O . SER A 1 94 ? -6.147 11.808 3.070 1.00 97.44 94 SER A O 1
ATOM 752 N N . ASN A 1 95 ? -6.719 13.906 2.510 1.00 95.50 95 ASN A N 1
ATOM 753 C CA . ASN A 1 95 ? -6.236 14.532 3.751 1.00 95.50 95 ASN A CA 1
ATOM 754 C C . ASN A 1 95 ? -4.793 14.120 4.120 1.00 95.50 95 ASN A C 1
ATOM 756 O O . ASN A 1 95 ? -4.502 13.776 5.265 1.00 95.50 95 ASN A O 1
ATOM 760 N N . ASP A 1 96 ? -3.908 14.105 3.120 1.00 95.62 96 ASP A N 1
ATOM 761 C CA . ASP A 1 96 ? -2.505 13.683 3.218 1.00 95.62 96 ASP A CA 1
ATOM 762 C C . ASP A 1 96 ? -2.266 12.267 3.760 1.00 95.62 96 ASP A C 1
ATOM 764 O O . ASP A 1 96 ? -1.216 11.976 4.348 1.00 95.62 96 ASP A O 1
ATOM 768 N N . ARG A 1 97 ? -3.242 11.379 3.562 1.00 97.69 97 ARG A N 1
ATOM 769 C CA . ARG A 1 97 ? -3.158 9.959 3.899 1.00 97.69 97 ARG A CA 1
ATOM 770 C C . ARG A 1 97 ? -3.542 9.107 2.704 1.00 97.69 97 ARG A C 1
ATOM 772 O O . ARG A 1 97 ? -4.420 9.485 1.930 1.00 97.69 97 ARG A O 1
ATOM 779 N N . ILE A 1 98 ? -2.880 7.970 2.556 1.00 98.56 98 ILE A N 1
ATOM 780 C CA . ILE A 1 98 ? -3.253 6.953 1.582 1.00 98.56 98 ILE A CA 1
ATOM 781 C C . ILE A 1 98 ? -4.615 6.381 1.957 1.00 98.56 98 ILE A C 1
ATOM 783 O O . ILE A 1 98 ? -4.844 6.063 3.113 1.00 98.56 98 ILE A O 1
ATOM 787 N N . VAL A 1 99 ? -5.534 6.297 1.003 1.00 98.62 99 VAL A N 1
ATOM 788 C CA . VAL A 1 99 ? -6.884 5.747 1.231 1.00 98.62 99 VAL A CA 1
ATOM 789 C C . VAL A 1 99 ? -7.158 4.523 0.374 1.00 98.62 99 VAL A C 1
ATOM 791 O O . VAL A 1 99 ? -7.977 3.691 0.747 1.00 98.62 99 VAL A O 1
ATOM 794 N N . ARG A 1 100 ? -6.445 4.388 -0.748 1.00 98.75 100 ARG A N 1
ATOM 795 C CA . ARG A 1 100 ? -6.539 3.225 -1.625 1.00 98.75 100 ARG A CA 1
ATOM 796 C C . ARG A 1 100 ? -5.247 3.004 -2.399 1.00 98.75 100 ARG A C 1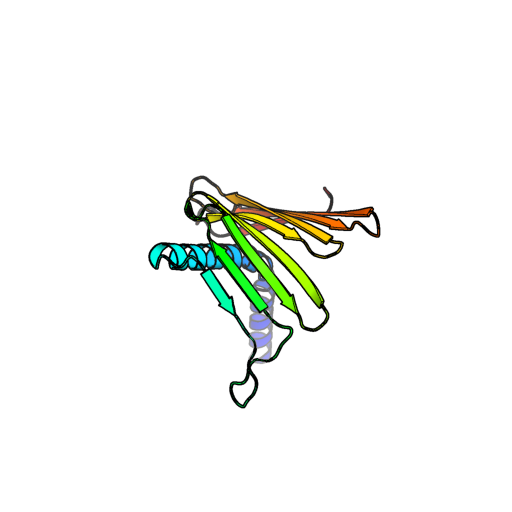
ATOM 798 O O . ARG A 1 100 ? -4.596 3.973 -2.792 1.00 98.75 100 ARG A O 1
ATOM 805 N N . THR A 1 101 ? -4.926 1.750 -2.688 1.00 98.69 101 THR A N 1
ATOM 806 C CA . THR A 1 101 ? -4.019 1.380 -3.774 1.00 98.69 101 THR A CA 1
ATOM 807 C C . THR A 1 101 ? -4.686 0.423 -4.748 1.00 98.69 101 THR A C 1
ATOM 809 O O . THR A 1 101 ? -5.513 -0.399 -4.368 1.00 98.69 101 THR A O 1
ATOM 812 N N . GLU A 1 102 ? -4.324 0.546 -6.018 1.00 98.44 102 GLU A N 1
ATOM 813 C CA . GLU A 1 102 ? -4.730 -0.346 -7.099 1.00 98.44 102 GLU A CA 1
ATOM 814 C C . GLU A 1 102 ? -3.460 -0.804 -7.815 1.00 98.44 102 GLU A C 1
ATOM 816 O O . GLU A 1 102 ? -2.812 -0.026 -8.516 1.00 98.44 102 GLU A O 1
ATOM 821 N N . GLY A 1 103 ? -3.068 -2.050 -7.569 1.00 97.19 103 GLY A N 1
ATOM 822 C CA . GLY A 1 103 ? -1.950 -2.721 -8.212 1.00 97.19 103 GLY A CA 1
ATOM 823 C C . GLY A 1 103 ? -2.432 -3.571 -9.380 1.00 97.19 103 GLY A C 1
ATOM 824 O O . GLY A 1 103 ? -3.381 -4.342 -9.241 1.00 97.19 103 GLY A O 1
ATOM 825 N N . LYS A 1 104 ? -1.761 -3.459 -10.521 1.00 94.31 104 LYS A N 1
ATOM 826 C CA . LYS A 1 104 ? -2.010 -4.266 -11.710 1.00 94.31 104 LYS A CA 1
ATOM 827 C C . LYS A 1 104 ? -0.703 -4.860 -12.208 1.00 94.31 104 LYS A C 1
ATOM 829 O O . LYS A 1 104 ? 0.264 -4.150 -12.468 1.00 94.31 104 LYS A O 1
ATOM 834 N N . SER A 1 105 ? -0.704 -6.172 -12.367 1.00 88.69 105 SER A N 1
ATOM 835 C CA . SER A 1 105 ? 0.302 -6.920 -13.119 1.00 88.69 105 SER A CA 1
ATOM 836 C C . SER A 1 105 ? -0.384 -7.625 -14.293 1.00 88.69 105 SER A C 1
ATOM 838 O O . SER A 1 105 ? -1.570 -7.402 -14.534 1.00 88.69 105 SER A O 1
ATOM 840 N N . VAL A 1 106 ? 0.342 -8.466 -15.035 1.00 86.62 106 VAL A N 1
ATOM 841 C CA . VAL A 1 106 ? -0.163 -9.101 -16.268 1.00 86.62 106 VAL A CA 1
ATOM 842 C C . VAL A 1 106 ? -1.526 -9.778 -16.068 1.00 86.62 106 VAL A C 1
ATOM 844 O O . VAL A 1 106 ? -2.427 -9.552 -16.869 1.00 86.62 106 VAL A O 1
ATOM 847 N N . ASN A 1 107 ? -1.696 -10.555 -14.994 1.00 89.69 107 ASN A N 1
ATOM 848 C CA . ASN A 1 107 ? -2.921 -11.332 -14.750 1.00 89.69 107 ASN A CA 1
ATOM 849 C C . ASN A 1 107 ? -3.521 -11.132 -13.356 1.00 89.69 107 ASN A C 1
ATOM 851 O O . ASN A 1 107 ? -4.584 -11.675 -13.070 1.00 89.69 107 ASN A O 1
ATOM 855 N N . VAL A 1 108 ? -2.850 -10.372 -12.485 1.00 92.56 108 VAL A N 1
ATOM 856 C CA . VAL A 1 108 ? -3.294 -10.155 -11.107 1.00 92.56 108 VAL A CA 1
ATOM 857 C C . VAL A 1 108 ? -3.588 -8.682 -10.887 1.00 92.56 108 VAL A C 1
ATOM 859 O O . VAL A 1 108 ? -2.713 -7.835 -11.096 1.00 92.56 108 VAL A O 1
ATOM 862 N N . ASN A 1 109 ? -4.807 -8.400 -10.428 1.00 95.88 109 ASN A N 1
ATOM 863 C CA . ASN A 1 109 ? -5.205 -7.088 -9.931 1.00 95.88 109 ASN A CA 1
ATOM 864 C C . ASN A 1 109 ? -5.414 -7.162 -8.421 1.00 95.88 109 ASN A C 1
ATOM 866 O O . ASN A 1 109 ? -6.125 -8.048 -7.943 1.00 95.88 109 ASN A O 1
ATOM 870 N N . THR A 1 110 ? -4.862 -6.196 -7.696 1.00 97.50 110 THR A N 1
ATOM 871 C CA . THR A 1 110 ? -5.010 -6.064 -6.248 1.00 97.50 110 THR A CA 1
ATOM 872 C C . THR A 1 110 ? -5.516 -4.670 -5.908 1.00 97.50 110 THR A C 1
ATOM 874 O O . THR A 1 110 ? -4.955 -3.677 -6.359 1.00 97.50 110 THR A O 1
ATOM 877 N N . ILE A 1 111 ? -6.558 -4.586 -5.089 1.00 98.31 111 ILE A N 1
ATOM 878 C CA . ILE A 1 111 ? -7.078 -3.338 -4.530 1.00 98.31 111 ILE A CA 1
ATOM 879 C C . ILE A 1 111 ? -6.893 -3.402 -3.022 1.00 98.31 111 ILE A C 1
ATOM 881 O O . ILE A 1 111 ? -7.290 -4.388 -2.405 1.00 98.31 111 ILE A O 1
ATOM 885 N N . VAL A 1 112 ? -6.304 -2.367 -2.429 1.00 98.56 112 VAL A N 1
ATOM 886 C CA . VAL A 1 112 ? -6.172 -2.243 -0.975 1.00 98.56 112 VAL A CA 1
ATOM 887 C C . VAL A 1 112 ? -6.834 -0.955 -0.520 1.00 98.56 112 VAL A C 1
ATOM 889 O O . VAL A 1 112 ? -6.453 0.120 -0.967 1.00 98.56 112 VAL A O 1
ATOM 892 N N . ASP A 1 113 ? -7.805 -1.061 0.377 1.00 98.75 113 ASP A N 1
ATOM 893 C CA . ASP A 1 113 ? -8.513 0.059 0.991 1.00 98.75 113 ASP A CA 1
ATOM 894 C C . ASP A 1 113 ? -8.023 0.306 2.416 1.00 98.75 113 ASP A C 1
ATOM 896 O O . ASP A 1 113 ? -7.839 -0.641 3.181 1.00 98.75 113 ASP A O 1
ATOM 900 N N . TYR A 1 114 ? -7.854 1.580 2.776 1.00 98.69 114 TYR A N 1
ATOM 901 C CA . TYR A 1 114 ? -7.388 2.024 4.090 1.00 98.69 114 TYR A CA 1
ATOM 902 C C . TYR A 1 114 ? -8.452 2.914 4.730 1.00 98.69 114 TYR A C 1
ATOM 904 O O . TYR A 1 114 ? -8.829 3.950 4.175 1.00 98.69 114 TYR A O 1
ATOM 912 N N . VAL A 1 115 ? -8.918 2.539 5.919 1.00 98.38 115 VAL A N 1
ATOM 913 C CA . VAL A 1 115 ? -9.920 3.303 6.671 1.00 98.38 115 VAL A CA 1
ATOM 914 C C . VAL A 1 115 ? -9.290 3.856 7.935 1.00 98.38 115 VAL A C 1
ATOM 916 O O . VAL A 1 115 ? -8.564 3.154 8.634 1.00 98.38 115 VAL A O 1
ATOM 919 N N . TYR A 1 116 ? -9.600 5.112 8.247 1.00 98.00 116 TYR A N 1
ATOM 920 C CA . TYR A 1 116 ? -9.112 5.803 9.434 1.00 98.00 116 TYR A CA 1
ATOM 921 C C . TYR A 1 116 ? -10.274 6.296 10.292 1.00 98.00 116 TYR A C 1
ATOM 923 O O . TYR A 1 116 ? -11.359 6.569 9.778 1.00 98.00 116 TYR A O 1
ATOM 931 N N . ASP A 1 117 ? -10.035 6.462 11.589 1.00 95.44 117 ASP A N 1
ATOM 932 C CA . ASP A 1 117 ? -10.952 7.194 12.461 1.00 95.44 117 ASP A CA 1
ATOM 933 C C . ASP A 1 117 ? -10.821 8.720 12.290 1.00 95.44 117 ASP A C 1
ATOM 935 O O . ASP A 1 117 ? -9.977 9.231 11.547 1.00 95.44 117 ASP A O 1
ATOM 939 N N . ALA A 1 118 ? -11.650 9.471 13.020 1.00 93.19 118 ALA A N 1
ATOM 940 C CA . ALA A 1 118 ? -11.625 10.933 13.016 1.00 93.19 118 ALA A CA 1
ATOM 941 C C . ALA A 1 118 ? -10.309 11.530 13.558 1.00 93.19 118 ALA A C 1
ATOM 943 O O . ALA A 1 118 ? -9.933 12.634 13.168 1.00 93.19 118 ALA A O 1
ATOM 944 N N . ALA A 1 119 ? -9.591 10.807 14.425 1.00 92.00 119 ALA A N 1
ATOM 945 C CA . ALA A 1 119 ? -8.265 11.199 14.905 1.00 92.00 119 ALA A CA 1
ATOM 946 C C . ALA A 1 119 ? -7.155 10.867 13.885 1.00 92.00 119 ALA A C 1
ATOM 948 O O . ALA A 1 119 ? -6.005 11.280 14.049 1.00 92.00 119 ALA A O 1
ATOM 949 N N . GLY A 1 120 ? -7.496 10.159 12.805 1.00 93.00 120 GLY A N 1
ATOM 950 C CA . GLY A 1 120 ? -6.591 9.766 11.741 1.00 93.00 120 GLY A CA 1
ATOM 951 C C . GLY A 1 120 ? -5.768 8.518 12.036 1.00 93.00 120 GLY A C 1
ATOM 952 O O . GLY A 1 120 ? -4.726 8.344 11.400 1.00 93.00 120 GLY A O 1
ATOM 953 N N . LYS A 1 121 ? -6.196 7.673 12.979 1.00 93.81 121 LYS A N 1
ATOM 954 C CA . LYS A 1 121 ? -5.585 6.359 13.214 1.00 93.81 121 LYS A CA 1
ATOM 955 C C . LYS A 1 121 ? -6.156 5.334 12.259 1.00 93.81 121 LYS A C 1
ATOM 957 O O . LYS A 1 121 ? -7.349 5.360 11.975 1.00 93.81 121 LYS A O 1
ATOM 962 N N . LEU A 1 122 ? -5.295 4.447 11.774 1.00 97.00 122 LEU A N 1
ATOM 963 C CA . LEU A 1 122 ? -5.671 3.3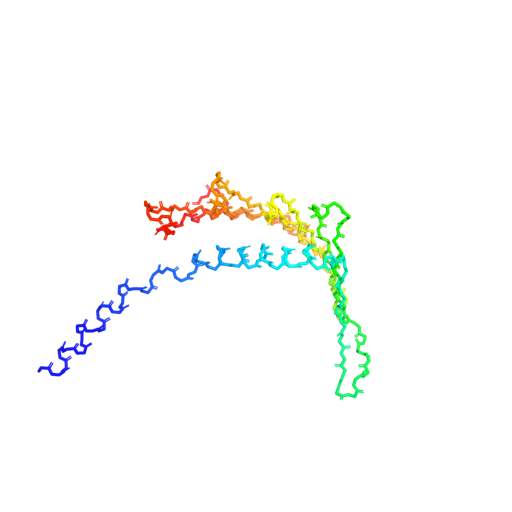76 10.860 1.00 97.00 122 LEU A CA 1
ATOM 964 C C . LEU A 1 122 ? -6.591 2.381 11.578 1.00 97.00 122 LEU A C 1
ATOM 966 O O . LEU A 1 122 ? -6.183 1.746 12.534 1.00 97.00 122 LEU A O 1
ATOM 970 N N . GLN A 1 123 ? -7.828 2.244 11.127 1.00 97.31 123 GLN A N 1
ATOM 971 C CA . GLN A 1 123 ? -8.812 1.338 11.721 1.00 97.31 123 GLN A CA 1
ATOM 972 C C . GLN A 1 123 ? -8.872 0.008 10.978 1.00 97.31 123 GLN A C 1
ATOM 974 O O . GLN A 1 123 ? -8.979 -1.045 11.608 1.00 97.31 123 GLN A O 1
ATOM 979 N N . SER A 1 124 ? -8.757 0.033 9.648 1.00 97.81 124 SER A N 1
ATOM 980 C CA . SER A 1 124 ? -8.710 -1.194 8.862 1.00 97.81 124 SER A CA 1
ATOM 981 C C . SER A 1 124 ? -7.939 -1.060 7.555 1.00 97.81 124 SER A C 1
ATOM 983 O O . SER A 1 124 ? -7.812 0.026 6.983 1.00 97.81 124 SER A O 1
ATOM 985 N N . ILE A 1 125 ? -7.428 -2.203 7.103 1.00 98.12 125 ILE A N 1
ATOM 986 C CA . ILE A 1 125 ? -6.902 -2.425 5.762 1.00 98.12 125 ILE A CA 1
ATOM 987 C C . ILE A 1 125 ? -7.681 -3.591 5.176 1.00 98.12 125 ILE A C 1
ATOM 989 O O . ILE A 1 125 ? -7.769 -4.644 5.802 1.00 98.12 125 ILE A O 1
ATOM 993 N N . THR A 1 126 ? -8.239 -3.416 3.983 1.00 98.38 126 THR A N 1
ATOM 994 C CA . THR A 1 126 ? -8.900 -4.499 3.245 1.00 98.38 126 THR A CA 1
ATOM 995 C C . THR A 1 126 ? -8.220 -4.673 1.904 1.00 98.38 126 THR A C 1
ATOM 997 O O . THR A 1 126 ? -8.246 -3.765 1.083 1.00 98.38 126 THR A O 1
ATOM 1000 N N . SER A 1 127 ? -7.615 -5.834 1.680 1.00 97.81 127 SER A N 1
ATOM 1001 C CA . SER A 1 127 ? -7.015 -6.220 0.408 1.00 97.81 127 SER A CA 1
ATOM 1002 C C . SER A 1 127 ? -7.941 -7.171 -0.337 1.00 97.81 127 SER A C 1
ATOM 1004 O O . SER A 1 127 ? -8.492 -8.106 0.242 1.00 97.81 127 SER A O 1
ATOM 1006 N N . THR A 1 128 ? -8.106 -6.937 -1.631 1.00 97.69 128 THR A N 1
ATOM 1007 C CA . THR A 1 128 ? -8.819 -7.810 -2.559 1.00 97.69 128 THR A CA 1
ATOM 1008 C C . THR A 1 128 ? -7.911 -8.088 -3.737 1.00 97.69 128 THR A C 1
ATOM 1010 O O . THR A 1 128 ? -7.407 -7.156 -4.352 1.00 97.69 128 THR A O 1
ATOM 1013 N N . SER A 1 129 ? -7.696 -9.358 -4.062 1.00 96.69 129 SER A N 1
ATOM 1014 C CA . SER A 1 129 ? -6.899 -9.781 -5.211 1.00 96.69 129 SER A CA 1
ATOM 1015 C C . SER A 1 129 ? -7.719 -10.667 -6.136 1.00 96.69 129 SER A C 1
ATOM 1017 O O . SER A 1 129 ? -8.476 -11.524 -5.681 1.00 96.69 129 SER A O 1
ATOM 1019 N N . SER A 1 130 ? -7.543 -10.460 -7.436 1.00 95.94 130 SER A N 1
ATOM 1020 C CA . SER A 1 130 ? -8.174 -11.240 -8.498 1.00 95.94 130 SER A CA 1
ATOM 1021 C C . SER A 1 130 ? -7.123 -11.704 -9.498 1.00 95.94 130 SER A C 1
ATOM 1023 O O . SER A 1 130 ? -6.247 -10.920 -9.860 1.00 95.94 130 SER A O 1
ATOM 1025 N N . ASP A 1 131 ? -7.217 -12.961 -9.926 1.00 93.94 131 ASP A N 1
ATOM 1026 C CA . ASP A 1 131 ? -6.352 -13.578 -10.933 1.00 93.94 131 ASP A CA 1
ATOM 1027 C C . ASP A 1 131 ? -7.196 -14.007 -12.138 1.00 93.94 131 ASP A C 1
ATOM 1029 O O . ASP A 1 131 ? -8.125 -14.810 -12.005 1.00 93.94 131 ASP A O 1
ATOM 1033 N N . THR A 1 132 ? -6.882 -13.468 -13.314 1.00 88.94 132 THR A N 1
ATOM 1034 C CA . THR A 1 132 ? -7.653 -13.695 -14.542 1.00 88.94 132 THR A CA 1
ATOM 1035 C C . THR A 1 132 ? -7.377 -15.039 -15.215 1.00 88.94 132 THR A C 1
ATOM 1037 O O . THR A 1 132 ? -8.179 -15.456 -16.044 1.00 88.94 132 THR A O 1
ATOM 1040 N N . ILE A 1 133 ? -6.276 -15.731 -14.895 1.00 88.94 133 ILE A N 1
ATOM 1041 C CA . ILE A 1 133 ? -5.956 -17.046 -15.480 1.00 88.94 133 ILE A CA 1
ATOM 1042 C C . ILE A 1 133 ? -6.788 -18.132 -14.806 1.00 88.94 133 ILE A C 1
ATOM 1044 O O . ILE A 1 133 ? -7.408 -18.955 -15.477 1.00 88.94 133 ILE A O 1
ATOM 1048 N N . ILE A 1 134 ? -6.792 -18.142 -13.473 1.00 90.44 134 ILE A N 1
ATOM 1049 C CA . ILE A 1 134 ? -7.474 -19.181 -12.688 1.00 90.44 134 ILE A CA 1
ATOM 1050 C C . ILE A 1 134 ? -8.877 -18.761 -12.232 1.00 90.44 134 ILE A C 1
ATOM 1052 O O . ILE A 1 134 ? -9.525 -19.513 -11.507 1.00 90.44 134 ILE A O 1
ATOM 1056 N N . ASN A 1 135 ? -9.343 -17.567 -12.629 1.00 88.31 135 ASN A N 1
ATOM 1057 C CA . ASN A 1 135 ? -10.541 -16.913 -12.081 1.00 88.31 135 ASN A CA 1
ATOM 1058 C C . ASN A 1 135 ? -10.527 -16.899 -10.542 1.00 88.31 135 ASN A C 1
ATOM 1060 O O . ASN A 1 135 ? -11.542 -17.117 -9.878 1.00 88.31 135 ASN A O 1
ATOM 1064 N N . GLY A 1 136 ? -9.336 -16.696 -9.979 1.00 89.56 136 GLY A N 1
ATOM 1065 C CA . GLY A 1 136 ? -9.089 -16.724 -8.548 1.00 89.56 136 GLY A CA 1
ATOM 1066 C C . GLY A 1 136 ? -9.512 -15.409 -7.917 1.00 89.56 136 GLY A C 1
ATOM 1067 O O . GLY A 1 136 ? -9.291 -14.341 -8.484 1.00 89.56 136 GLY A O 1
ATOM 1068 N N . TYR A 1 137 ? -10.096 -15.483 -6.727 1.00 93.56 137 TYR A N 1
ATOM 1069 C CA . TYR A 1 137 ? -10.482 -14.316 -5.946 1.00 93.56 137 TYR A CA 1
ATOM 1070 C C . TYR A 1 137 ? -10.122 -14.545 -4.483 1.00 93.56 137 TYR A C 1
ATOM 1072 O O . TYR A 1 137 ? -10.365 -15.622 -3.938 1.00 93.56 137 TYR A O 1
ATOM 1080 N N . SER A 1 138 ? -9.536 -13.535 -3.849 1.00 96.06 138 SER A N 1
ATOM 1081 C CA . SER A 1 138 ? -9.175 -13.575 -2.436 1.00 96.06 138 SER A CA 1
ATOM 1082 C C . SER A 1 138 ? -9.383 -12.211 -1.803 1.00 96.06 138 SER A C 1
ATOM 1084 O O . SER A 1 138 ? -9.044 -11.188 -2.399 1.00 96.06 138 SER A O 1
ATOM 1086 N N . THR A 1 139 ? -9.900 -12.194 -0.579 1.00 97.50 139 THR A N 1
ATOM 1087 C CA . THR A 1 139 ? -9.959 -10.993 0.252 1.00 97.50 139 THR A CA 1
ATOM 1088 C C . THR A 1 139 ? -9.354 -11.256 1.624 1.00 97.50 139 THR A C 1
ATOM 1090 O O . THR A 1 139 ? -9.515 -12.331 2.203 1.00 97.50 139 THR A O 1
ATOM 1093 N N . GLU A 1 140 ? -8.641 -10.268 2.147 1.00 97.25 140 GLU A N 1
ATOM 1094 C CA . GLU A 1 140 ? -8.099 -10.267 3.497 1.00 97.25 140 GLU A CA 1
ATOM 1095 C C . GLU A 1 140 ? -8.337 -8.896 4.129 1.00 97.25 140 GLU A C 1
ATOM 1097 O O . GLU A 1 140 ? -7.968 -7.873 3.554 1.00 97.25 140 GLU A O 1
ATOM 1102 N N . ALA A 1 141 ? -8.950 -8.872 5.309 1.00 97.31 141 ALA A N 1
ATOM 1103 C CA . ALA A 1 141 ? -9.155 -7.662 6.091 1.00 97.31 141 ALA A CA 1
ATOM 1104 C C . ALA A 1 141 ? -8.401 -7.755 7.418 1.00 97.31 141 ALA A C 1
ATOM 1106 O O . ALA A 1 141 ? -8.462 -8.773 8.108 1.00 97.31 141 ALA A O 1
ATOM 1107 N N . HIS A 1 142 ? -7.722 -6.675 7.780 1.00 96.94 142 HIS A N 1
ATOM 1108 C CA . HIS A 1 142 ? -7.105 -6.462 9.082 1.00 96.94 142 HIS A CA 1
ATOM 1109 C C . HIS A 1 142 ? -7.826 -5.304 9.771 1.00 96.94 142 HIS A C 1
ATOM 1111 O O . HIS A 1 142 ? -7.956 -4.228 9.188 1.00 96.94 142 HIS A O 1
ATOM 1117 N N . ILE A 1 143 ? -8.326 -5.527 10.988 1.00 96.50 143 ILE A N 1
ATOM 1118 C CA . ILE A 1 143 ? -9.099 -4.545 11.760 1.00 96.50 143 ILE A CA 1
ATOM 1119 C C . ILE A 1 143 ? -8.438 -4.371 13.122 1.00 96.50 143 ILE A C 1
ATOM 1121 O O . ILE A 1 143 ? -8.358 -5.328 13.894 1.00 96.50 143 ILE A O 1
ATOM 1125 N N . TRP A 1 144 ? -7.970 -3.164 13.429 1.00 95.31 144 TRP A N 1
ATOM 1126 C CA . TRP A 1 144 ? -7.265 -2.887 14.679 1.00 95.31 144 TRP A CA 1
ATOM 1127 C C . TRP A 1 144 ? -8.206 -2.381 15.762 1.00 95.31 144 TRP A C 1
ATOM 1129 O O . TRP A 1 144 ? -9.088 -1.562 15.523 1.00 95.31 144 TRP A O 1
ATOM 1139 N N . GLN A 1 145 ? -7.964 -2.842 16.984 1.00 93.44 145 GLN A N 1
ATOM 1140 C CA . GLN A 1 145 ? -8.570 -2.301 18.192 1.00 93.44 145 GLN A CA 1
ATOM 1141 C C . GLN A 1 145 ? -7.492 -1.602 19.006 1.00 93.44 145 GLN A C 1
ATOM 1143 O O . GLN A 1 145 ? -6.385 -2.119 19.187 1.00 93.44 145 GLN A O 1
ATOM 1148 N N . TYR A 1 146 ? -7.825 -0.413 19.492 1.00 92.75 146 TYR A N 1
ATOM 1149 C CA . TYR A 1 146 ? -6.918 0.439 20.243 1.00 92.75 146 TYR A CA 1
ATOM 1150 C C . TYR A 1 146 ? -7.382 0.545 21.686 1.00 92.75 146 TYR A C 1
ATOM 1152 O O . TYR A 1 146 ? -8.570 0.714 21.953 1.00 92.75 146 TYR A O 1
ATOM 1160 N N . ASN A 1 147 ? -6.435 0.512 22.616 1.00 91.81 147 ASN A N 1
ATOM 1161 C CA . ASN A 1 147 ? -6.734 0.764 24.019 1.00 91.81 147 ASN A CA 1
ATOM 1162 C C . ASN A 1 147 ? -6.966 2.262 24.292 1.00 91.81 147 ASN A C 1
ATOM 1164 O O . ASN A 1 147 ? -6.761 3.124 23.435 1.00 91.81 147 ASN A O 1
ATOM 1168 N N . ASN A 1 148 ? -7.302 2.595 25.539 1.00 92.50 148 ASN A N 1
ATOM 1169 C CA . ASN A 1 148 ? -7.563 3.976 25.972 1.00 92.50 148 ASN A CA 1
ATOM 1170 C C . ASN A 1 148 ? -6.348 4.917 25.855 1.00 92.50 148 ASN A C 1
ATOM 1172 O O . ASN A 1 148 ? -6.513 6.133 25.838 1.00 92.50 148 ASN A O 1
ATOM 1176 N N . LYS A 1 149 ? -5.122 4.380 25.777 1.00 90.81 149 LYS A N 1
ATOM 1177 C CA . LYS A 1 149 ? -3.898 5.164 25.508 1.00 90.81 149 LYS A CA 1
ATOM 1178 C C . LYS A 1 149 ? -3.668 5.366 24.013 1.00 90.81 149 LYS A C 1
ATOM 1180 O O . LYS A 1 149 ? -2.717 6.031 23.610 1.00 90.81 149 LYS A O 1
ATOM 1185 N N . GLY A 1 150 ? -4.530 4.787 23.187 1.00 88.25 150 GLY A N 1
ATOM 1186 C CA . GLY A 1 150 ? -4.471 4.911 21.754 1.00 88.25 150 GLY A CA 1
ATOM 1187 C C . GLY A 1 150 ? -3.432 4.024 21.083 1.00 88.25 150 GLY A C 1
ATOM 1188 O O . GLY A 1 150 ? -3.089 4.317 19.938 1.00 88.25 150 GLY A O 1
ATOM 1189 N N . LEU A 1 151 ? -2.942 2.998 21.781 1.00 88.38 151 LEU A N 1
ATOM 1190 C CA . LEU A 1 151 ? -1.998 2.010 21.267 1.00 88.38 151 LEU A CA 1
ATOM 1191 C C . LEU A 1 151 ? -2.766 0.790 20.743 1.00 88.38 151 LEU A C 1
ATOM 1193 O O . LEU A 1 151 ? -3.787 0.440 21.342 1.00 88.38 151 LEU A O 1
ATOM 1197 N N . PRO A 1 152 ? -2.309 0.152 19.652 1.00 89.81 152 PRO A N 1
ATOM 1198 C CA . PRO A 1 152 ? -2.959 -1.042 19.130 1.00 89.81 152 PRO A CA 1
ATOM 1199 C C . PRO A 1 152 ? -2.836 -2.169 20.159 1.00 89.81 152 PRO A C 1
ATOM 1201 O O . PRO A 1 152 ? -1.743 -2.512 20.607 1.00 89.81 152 PRO A O 1
ATOM 1204 N N . GLU A 1 153 ? -3.978 -2.709 20.561 1.00 89.56 153 GLU A N 1
ATOM 1205 C CA . GLU A 1 153 ? -4.076 -3.781 21.549 1.00 89.56 153 GLU A CA 1
ATOM 1206 C C . GLU A 1 153 ? -4.299 -5.127 20.864 1.00 89.56 153 GLU A C 1
ATOM 1208 O O . GLU A 1 153 ? -3.714 -6.133 21.264 1.00 89.56 153 GLU A O 1
ATOM 1213 N N . GLN A 1 154 ? -5.116 -5.140 19.808 1.00 90.00 154 GLN A N 1
ATOM 1214 C CA . GLN A 1 154 ? -5.479 -6.345 19.068 1.00 90.00 154 GLN A CA 1
ATOM 1215 C C . GLN A 1 154 ? -5.675 -6.037 17.585 1.00 90.00 154 GLN A C 1
ATOM 1217 O O . GLN A 1 154 ? -5.954 -4.899 17.199 1.00 90.00 154 GLN A O 1
ATOM 1222 N N . MET A 1 155 ? -5.556 -7.073 16.7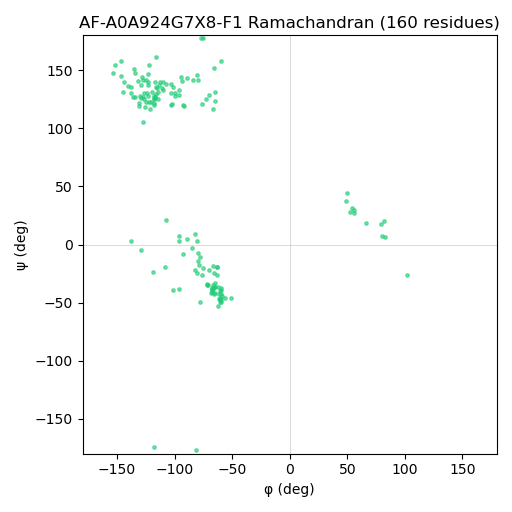58 1.00 93.19 155 MET A N 1
ATOM 1223 C CA . MET A 1 155 ? -5.910 -7.026 15.345 1.00 93.19 155 MET A CA 1
ATOM 1224 C C . MET A 1 155 ? -6.720 -8.271 14.991 1.00 93.19 155 MET A C 1
ATOM 1226 O O . MET A 1 155 ? -6.289 -9.391 15.271 1.00 93.19 155 MET A O 1
ATOM 1230 N N . LEU A 1 156 ? -7.892 -8.070 14.392 1.00 93.81 156 LEU A N 1
ATOM 1231 C CA . LEU A 1 156 ? -8.703 -9.135 13.821 1.00 93.81 156 LEU A CA 1
ATOM 1232 C C . LEU A 1 156 ? -8.363 -9.291 12.340 1.00 93.81 156 LEU A C 1
ATOM 1234 O O . LEU A 1 156 ? -8.556 -8.363 11.553 1.00 93.81 156 LEU A O 1
ATOM 1238 N N . LYS A 1 157 ? -7.892 -10.484 11.978 1.00 94.44 157 LYS A N 1
ATOM 1239 C CA . LYS A 1 157 ? -7.597 -10.881 10.602 1.00 94.44 157 LYS A CA 1
ATOM 1240 C C . LYS A 1 157 ? -8.721 -11.761 10.069 1.00 94.44 157 LYS A C 1
ATOM 1242 O O . LYS A 1 157 ? -8.962 -12.823 10.631 1.00 94.44 157 LYS A O 1
ATOM 1247 N N . ILE A 1 158 ? -9.360 -11.336 8.985 1.00 95.62 158 ILE A N 1
ATOM 1248 C CA . ILE A 1 158 ? -10.476 -12.035 8.331 1.00 95.62 158 ILE A CA 1
ATOM 1249 C C . ILE A 1 158 ? -10.037 -12.390 6.915 1.00 95.62 158 ILE A C 1
ATOM 1251 O O . ILE A 1 158 ? -9.596 -11.504 6.183 1.00 95.62 158 ILE A O 1
ATOM 1255 N N . LYS A 1 159 ? -10.159 -13.656 6.505 1.00 95.81 159 LYS A N 1
ATOM 1256 C CA . LYS A 1 159 ? -9.824 -14.090 5.141 1.00 95.81 159 LYS A CA 1
ATOM 1257 C C . LYS A 1 159 ? -11.066 -14.643 4.463 1.00 95.81 159 LYS A C 1
ATOM 1259 O O . LYS A 1 159 ? -11.701 -15.556 4.970 1.00 95.81 159 LYS A O 1
ATOM 1264 N N . ASN A 1 160 ? -11.402 -14.125 3.287 1.00 93.50 160 ASN A N 1
ATOM 1265 C CA . ASN A 1 160 ? -12.550 -14.595 2.503 1.00 93.50 160 ASN A CA 1
ATOM 1266 C C . ASN A 1 160 ? -13.879 -14.582 3.284 1.00 93.50 160 ASN A C 1
ATOM 1268 O O . ASN A 1 160 ? -14.756 -15.403 3.038 1.00 93.50 160 ASN A O 1
ATOM 1272 N N . GLY A 1 161 ? -14.027 -13.636 4.219 1.00 83.75 161 GLY A N 1
ATOM 1273 C CA . GLY A 1 161 ? -15.229 -13.484 5.045 1.00 83.75 161 GLY A CA 1
ATOM 1274 C C . GLY A 1 161 ? -15.333 -14.435 6.244 1.00 83.75 161 GLY A C 1
ATOM 1275 O O . GLY A 1 161 ? -16.374 -14.442 6.897 1.00 83.75 161 GLY A O 1
ATOM 1276 N N . THR A 1 162 ? -14.284 -15.206 6.543 1.00 67.81 162 THR A N 1
ATOM 1277 C CA . THR A 1 162 ? -14.205 -16.161 7.665 1.00 67.81 162 THR A CA 1
ATOM 1278 C C . THR A 1 162 ? -12.901 -16.011 8.438 1.00 67.81 162 THR A C 1
ATOM 1280 O O . THR A 1 162 ? -12.922 -16.279 9.654 1.00 67.81 162 THR A O 1
#

Foldseek 3Di:
DVVVVVVVVVVVVVVVPPDPPLVCVQVVQVVVLVVLVVCVVVVPF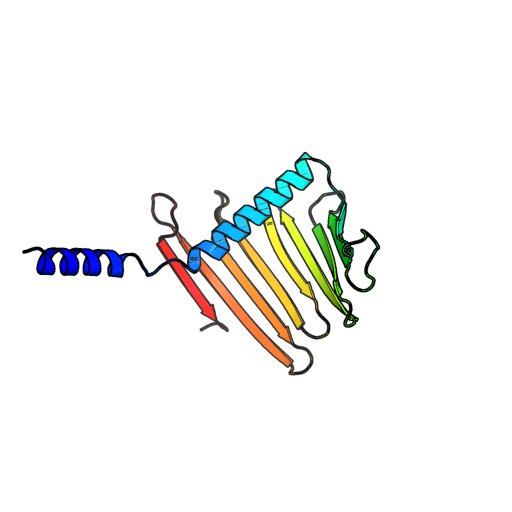KDKDFDADPVRHTDPFWIWIWGADPVRQKIKIWTTGNVGWIKIKIFGDDPSGTAWIWIDTPFKIKIWGWDADPVGGTAKIKIWMAGRVVRDIKIKMWGFDADPVRHTDDIDIAIPND